Protein AF-A0ABD2Q8D1-F1 (afdb_monomer)

Mean predicted aligned error: 5.67 Å

Radius of gyration: 13.55 Å; Cα contacts (8 Å, |Δi|>4): 82; chains: 1; bounding box: 28×29×39 Å

Nearest PDB structures (foldseek):
  6v9g-assembly2_B  TM=9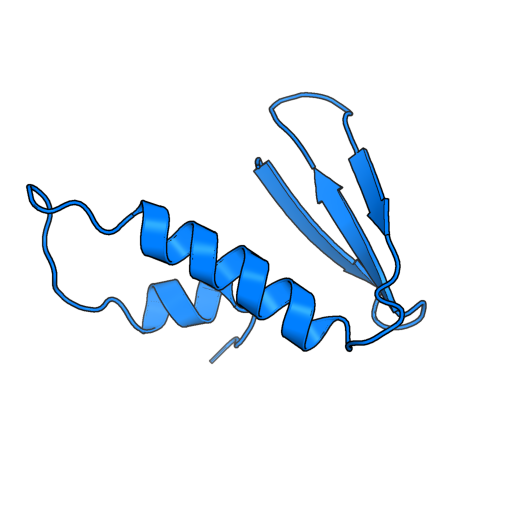.189E-01  e=1.409E-04  Homo sapiens
  8rap-assembly1_M  TM=4.658E-01  e=3.292E+00  Saccharomyces cerevisiae
  6ukl-assembly3_F  TM=3.500E-01  e=8.364E+00  Escherichia coli
  3ic3-assembly3_C  TM=3.406E-01  e=9.556E+00  Rhodopseudomonas palustris

Foldseek 3Di:
DPDKDADPVVQKIWDDDPPDDDIDIDHDDPDGSLVVQLVQLVVVQVVVDDPVDDNDDPVVSSCVSSVNDD

pLDDT: mean 85.53, std 10.68, range [41.31, 94.5]

InterPro domains:
  IPR037843 Kindlin/fermitin [PTHR16160] (1-68)

Sequence (70 aa):
MASWTVNWDSGRVMLVFGEGDRKVELKPLSANCKTLMEFIGGYAFLCQRDPSKNQQLDERFFHKLTGVND

Secondary structure (DSSP, 8-state):
--EEEEETTTTEEEEE-SSS--EEEE--SSS-HHHHHHHHHHHHHHTT--TTS-----HHHHHHHHT---

Solvent-accessible surface area (backbone atoms only — not comparable to full-atom values): 4321 Å² total; per-residue (Å²): 122,64,51,73,51,74,44,78,92,78,49,34,38,39,39,33,44,62,101,53,92,50,65,49,77,47,61,69,86,92,54,55,64,64,60,55,42,32,53,55,23,47,51,58,49,54,71,69,62,39,96,95,44,80,81,73,85,57,61,69,62,45,30,64,48,38,70,50,84,126

Structure (mmCIF, N/CA/C/O backbone):
data_AF-A0ABD2Q8D1-F1
#
_entry.id   AF-A0ABD2Q8D1-F1
#
loop_
_atom_site.group_PDB
_atom_site.id
_atom_site.type_symbol
_atom_site.label_atom_id
_atom_site.label_alt_id
_atom_site.label_comp_id
_atom_site.label_asym_id
_atom_site.label_entity_id
_atom_site.label_seq_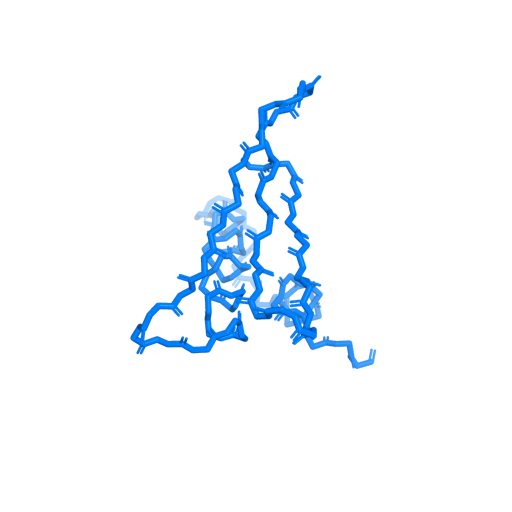id
_atom_site.pdbx_PDB_ins_code
_atom_site.Cartn_x
_atom_site.Cartn_y
_atom_site.Cartn_z
_atom_site.occupancy
_atom_site.B_iso_or_equiv
_atom_site.auth_seq_id
_atom_site.auth_comp_id
_atom_site.auth_asym_id
_atom_site.auth_atom_id
_atom_site.pdbx_PDB_model_num
ATOM 1 N N . MET A 1 1 ? 3.434 10.432 8.313 1.00 72.75 1 MET A N 1
ATOM 2 C CA . MET A 1 1 ? 3.494 10.288 6.842 1.00 72.75 1 MET A CA 1
ATOM 3 C C . MET A 1 1 ? 2.328 11.073 6.269 1.00 72.75 1 MET A C 1
ATOM 5 O O . MET A 1 1 ? 1.257 10.966 6.848 1.00 72.75 1 MET A O 1
ATOM 9 N N . ALA A 1 2 ? 2.544 11.922 5.260 1.00 80.75 2 ALA A N 1
ATOM 10 C CA . ALA A 1 2 ? 1.518 12.849 4.768 1.00 80.75 2 ALA A CA 1
ATOM 11 C C . ALA A 1 2 ? 0.697 12.244 3.621 1.00 80.75 2 ALA A C 1
ATOM 13 O O . ALA A 1 2 ? -0.528 12.268 3.659 1.00 80.75 2 ALA A O 1
ATOM 14 N N . SER A 1 3 ? 1.367 11.660 2.628 1.00 86.44 3 SER A N 1
ATOM 15 C CA . SER A 1 3 ? 0.726 10.976 1.504 1.00 86.44 3 SER A CA 1
ATOM 16 C C . SER A 1 3 ? 1.696 10.005 0.835 1.00 86.44 3 SER A C 1
ATOM 18 O O . SER A 1 3 ? 2.898 9.995 1.125 1.00 86.44 3 SER A O 1
ATOM 20 N N . TR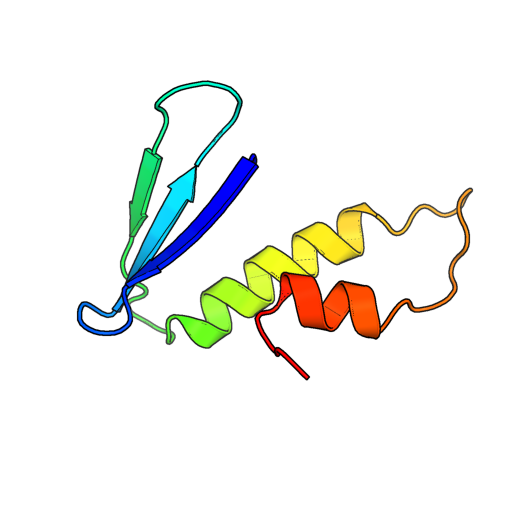P A 1 4 ? 1.165 9.167 -0.049 1.00 88.88 4 TRP A N 1
ATOM 21 C CA . TRP A 1 4 ? 1.944 8.243 -0.858 1.00 88.88 4 TRP A CA 1
ATOM 22 C C . TRP A 1 4 ? 1.307 8.079 -2.239 1.00 88.88 4 TRP A C 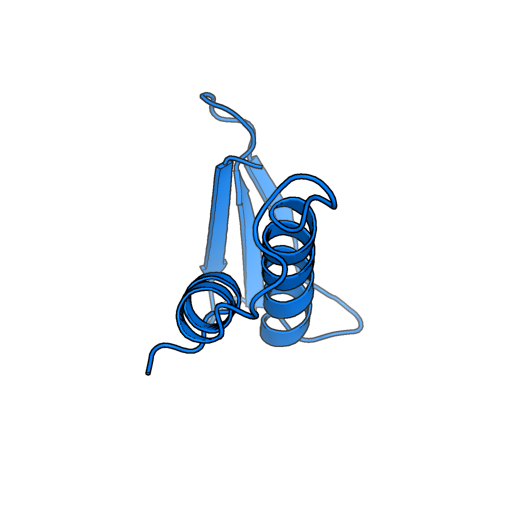1
ATOM 24 O O . TRP A 1 4 ? 0.093 8.210 -2.401 1.00 88.88 4 TRP A O 1
ATOM 34 N N . THR A 1 5 ? 2.126 7.820 -3.254 1.00 89.31 5 THR A N 1
ATOM 35 C CA . THR A 1 5 ? 1.677 7.661 -4.645 1.00 89.31 5 THR A CA 1
ATOM 36 C C . THR A 1 5 ? 2.452 6.535 -5.313 1.00 89.31 5 THR A C 1
ATOM 38 O O . THR A 1 5 ? 3.644 6.365 -5.061 1.00 89.31 5 THR A O 1
ATOM 41 N N . VAL A 1 6 ? 1.781 5.770 -6.175 1.00 90.44 6 VAL A N 1
ATOM 42 C CA . VAL A 1 6 ? 2.393 4.679 -6.943 1.00 90.44 6 VAL A CA 1
ATOM 43 C C . VAL A 1 6 ? 2.459 5.069 -8.405 1.00 90.44 6 VAL A C 1
ATOM 45 O O . VAL A 1 6 ? 1.454 5.464 -8.991 1.00 90.44 6 VAL A O 1
ATOM 48 N N . ASN A 1 7 ? 3.632 4.902 -8.998 1.00 91.19 7 ASN A N 1
ATOM 49 C CA . ASN A 1 7 ? 3.794 4.888 -10.439 1.00 91.19 7 ASN A CA 1
ATOM 50 C C . ASN A 1 7 ? 3.785 3.422 -10.900 1.00 91.19 7 ASN A C 1
ATOM 52 O O . ASN A 1 7 ? 4.766 2.697 -10.712 1.00 91.19 7 ASN A O 1
ATOM 56 N N . TRP A 1 8 ? 2.654 2.986 -11.463 1.00 87.50 8 TRP A N 1
ATOM 57 C CA . TRP A 1 8 ? 2.439 1.598 -11.886 1.00 87.50 8 TRP A CA 1
ATOM 58 C C . TRP A 1 8 ? 3.331 1.187 -13.060 1.00 87.50 8 TRP A C 1
ATOM 60 O O . TRP A 1 8 ? 3.780 0.045 -13.093 1.00 87.50 8 TRP A O 1
ATOM 70 N N . ASP A 1 9 ? 3.664 2.122 -13.952 1.00 90.69 9 ASP A N 1
ATOM 71 C CA . ASP A 1 9 ? 4.504 1.859 -15.126 1.00 90.69 9 ASP A CA 1
ATOM 72 C C . ASP A 1 9 ? 5.956 1.543 -14.735 1.00 90.69 9 ASP A C 1
ATOM 74 O O . ASP A 1 9 ? 6.595 0.650 -15.287 1.00 90.69 9 ASP A O 1
ATOM 78 N N . SER A 1 10 ? 6.488 2.258 -13.741 1.00 91.06 10 SER A N 1
ATOM 79 C CA . SER A 1 10 ? 7.864 2.078 -13.249 1.00 91.06 10 SER A CA 1
ATOM 80 C C . SER A 1 10 ? 7.979 1.123 -12.054 1.00 91.06 10 SER A C 1
ATOM 82 O O . SER A 1 10 ? 9.089 0.702 -11.697 1.00 91.06 10 SER A O 1
ATOM 84 N N . GLY A 1 11 ? 6.851 0.778 -11.426 1.00 92.50 11 GLY A N 1
ATOM 85 C CA . GLY A 1 11 ? 6.797 0.001 -10.189 1.00 92.50 11 GLY A CA 1
ATOM 86 C C . GLY A 1 11 ? 7.454 0.722 -9.009 1.00 92.50 11 GLY A C 1
ATOM 87 O O . GLY A 1 11 ? 8.107 0.086 -8.180 1.00 92.50 11 GLY A O 1
ATOM 88 N N . ARG A 1 12 ? 7.350 2.052 -8.958 1.00 94.12 12 ARG A N 1
ATOM 89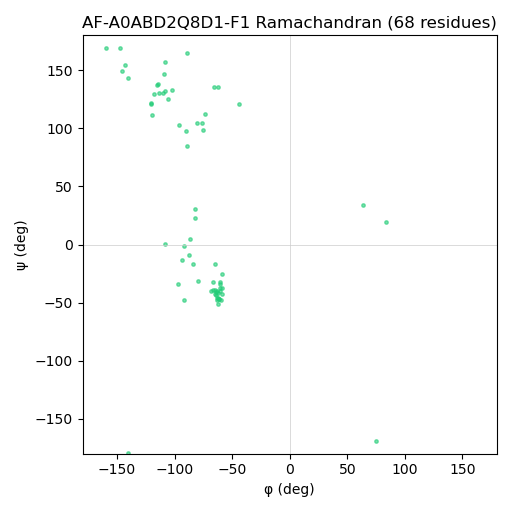 C CA . ARG A 1 12 ? 7.947 2.889 -7.908 1.00 94.12 12 ARG A CA 1
ATOM 90 C C . ARG A 1 12 ? 6.872 3.468 -7.005 1.00 94.12 12 ARG A C 1
ATOM 92 O O . ARG A 1 12 ? 5.765 3.773 -7.446 1.00 94.12 12 ARG A O 1
ATOM 99 N N . VAL A 1 13 ? 7.218 3.631 -5.736 1.00 92.94 13 VAL A N 1
ATOM 100 C CA . VAL A 1 13 ? 6.375 4.263 -4.722 1.00 92.94 13 VAL A CA 1
ATOM 101 C C . VAL A 1 13 ? 7.084 5.505 -4.213 1.00 92.94 13 VAL A C 1
ATOM 103 O O . VAL A 1 13 ? 8.252 5.447 -3.828 1.00 92.94 13 VAL A O 1
ATOM 106 N N . MET A 1 14 ? 6.365 6.622 -4.209 1.00 93.25 14 MET A N 1
ATOM 107 C CA . MET A 1 14 ? 6.815 7.891 -3.656 1.00 93.25 14 MET A CA 1
ATOM 108 C C . MET A 1 14 ? 6.095 8.145 -2.333 1.00 93.25 14 MET A C 1
ATOM 110 O O . MET A 1 14 ? 4.866 8.146 -2.278 1.00 93.25 14 MET A O 1
ATOM 114 N N . LEU A 1 15 ? 6.864 8.376 -1.273 1.00 92.06 15 LEU A N 1
ATOM 115 C CA . LEU A 1 15 ? 6.384 8.691 0.070 1.00 92.06 15 LEU A CA 1
ATOM 116 C C . LEU A 1 15 ? 6.668 10.158 0.384 1.00 92.06 15 LEU A C 1
ATOM 118 O O . LEU A 1 15 ? 7.796 10.613 0.194 1.00 92.06 15 LEU A O 1
ATOM 122 N N . VAL A 1 16 ? 5.671 10.878 0.900 1.00 91.25 16 VAL A N 1
ATOM 123 C CA 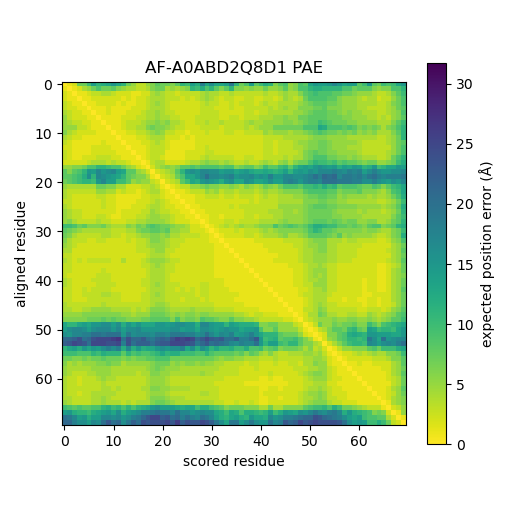. VAL A 1 16 ? 5.784 12.294 1.282 1.00 91.25 16 VAL A CA 1
ATOM 124 C C . VAL A 1 16 ? 5.655 12.440 2.798 1.00 91.25 16 VAL A C 1
ATOM 126 O O . VAL A 1 16 ? 4.721 11.916 3.419 1.00 91.25 16 VAL A O 1
ATOM 129 N N . PHE A 1 17 ? 6.590 13.164 3.420 1.00 89.31 17 PHE A N 1
ATOM 130 C CA . PHE A 1 17 ? 6.676 13.299 4.877 1.00 89.31 17 PHE A CA 1
ATOM 131 C C . PHE A 1 17 ? 6.538 14.750 5.369 1.00 89.31 17 PHE A C 1
ATOM 133 O O . PHE A 1 17 ? 7.476 15.543 5.275 1.00 89.31 17 PHE A O 1
ATOM 140 N N . GLY A 1 18 ? 5.421 15.039 6.049 1.00 83.75 18 GLY A N 1
ATOM 141 C CA . GLY A 1 18 ? 5.140 16.345 6.667 1.00 83.75 18 GLY A CA 1
ATOM 142 C C . GLY A 1 18 ? 4.754 17.424 5.650 1.00 83.75 18 GLY A C 1
ATOM 143 O O . GLY A 1 18 ? 4.519 17.114 4.488 1.00 83.75 18 GLY A O 1
ATOM 144 N N . GLU A 1 19 ? 4.705 18.685 6.086 1.00 70.12 19 GLU A N 1
ATOM 145 C CA . GLU A 1 19 ? 4.333 19.853 5.260 1.00 70.12 19 GLU A CA 1
ATOM 146 C C . GLU A 1 19 ? 5.493 20.402 4.398 1.00 70.12 19 GLU A C 1
ATOM 148 O O . GLU A 1 19 ? 5.570 21.593 4.118 1.00 70.12 19 GLU A O 1
ATOM 153 N N . GLY A 1 20 ? 6.431 19.551 3.972 1.00 65.12 20 GLY A N 1
ATOM 154 C CA . GLY A 1 20 ? 7.599 19.969 3.187 1.00 65.12 20 GLY A CA 1
ATOM 155 C C . GLY A 1 20 ? 7.963 18.988 2.078 1.00 65.12 20 GLY A C 1
ATOM 156 O O . GLY A 1 20 ? 7.344 17.938 1.922 1.00 65.12 20 GLY A O 1
ATOM 157 N N . ASP A 1 21 ? 9.025 19.299 1.333 1.00 73.38 21 ASP A N 1
ATOM 158 C CA . ASP A 1 21 ? 9.433 18.558 0.129 1.00 73.38 21 ASP A CA 1
ATOM 159 C C . ASP A 1 21 ? 10.252 17.279 0.424 1.00 73.38 21 ASP A C 1
ATOM 161 O O . ASP A 1 21 ? 11.004 16.779 -0.414 1.00 73.38 21 ASP A O 1
ATOM 165 N N . ARG A 1 22 ? 10.119 16.720 1.638 1.00 90.00 22 ARG A N 1
ATOM 166 C CA . ARG A 1 22 ? 10.798 15.475 2.023 1.00 90.00 22 ARG A CA 1
ATOM 167 C C . ARG A 1 22 ? 10.097 14.292 1.376 1.00 90.00 22 ARG A C 1
ATOM 169 O O . ARG A 1 22 ? 9.081 13.800 1.876 1.00 90.00 22 ARG A O 1
ATOM 176 N N . LYS A 1 23 ? 10.677 13.849 0.266 1.00 91.62 23 LYS A N 1
ATOM 177 C CA . LYS A 1 23 ? 10.191 12.741 -0.549 1.00 91.62 23 LYS A CA 1
ATOM 178 C C . LYS A 1 23 ? 11.187 11.592 -0.515 1.00 91.62 23 LYS A C 1
ATOM 180 O O . LYS A 1 23 ? 12.393 11.807 -0.604 1.00 91.62 23 LYS A O 1
ATOM 185 N N . VAL A 1 24 ? 10.671 10.375 -0.398 1.00 93.25 24 VAL A N 1
ATOM 186 C CA . VAL A 1 24 ? 11.448 9.146 -0.576 1.00 93.25 24 VAL A CA 1
ATOM 187 C C . VAL A 1 24 ? 10.814 8.367 -1.711 1.00 93.25 24 VAL A C 1
ATOM 189 O O . VAL A 1 24 ? 9.634 8.034 -1.642 1.00 93.25 24 VAL 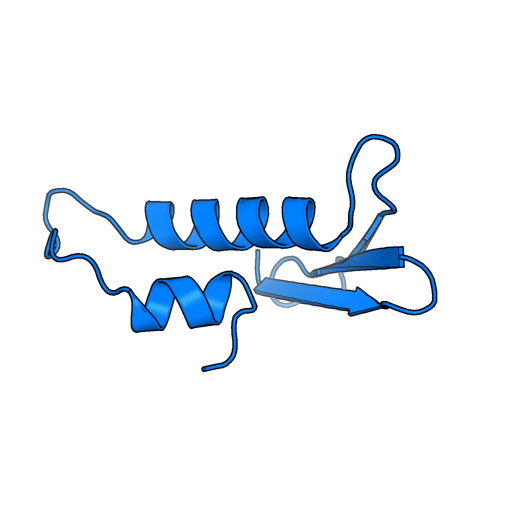A O 1
ATOM 192 N N . GLU A 1 25 ? 11.594 8.079 -2.747 1.00 93.81 25 GLU A N 1
ATOM 193 C CA . GLU A 1 25 ? 11.187 7.175 -3.816 1.00 93.81 25 GLU A CA 1
ATOM 194 C C . GLU A 1 25 ? 11.866 5.821 -3.622 1.00 93.81 25 GLU A C 1
ATOM 196 O O . GLU A 1 25 ? 13.073 5.746 -3.383 1.00 93.81 25 GLU A O 1
ATOM 201 N N . LEU A 1 26 ? 11.092 4.745 -3.728 1.00 93.88 26 LEU A N 1
ATOM 202 C CA . LEU A 1 26 ? 11.608 3.391 -3.604 1.00 93.88 26 LEU A CA 1
ATOM 203 C C . LEU A 1 26 ? 10.902 2.429 -4.560 1.00 93.88 26 LEU A C 1
ATOM 205 O O . LEU A 1 26 ? 9.755 2.635 -4.958 1.00 93.88 26 LEU A O 1
ATOM 209 N N . LYS A 1 27 ? 11.601 1.351 -4.917 1.00 94.50 27 LYS A N 1
ATOM 210 C CA . LYS A 1 27 ? 11.061 0.230 -5.688 1.00 94.50 27 LYS A CA 1
ATOM 211 C C . LYS A 1 27 ? 11.195 -1.042 -4.850 1.00 94.50 27 LYS A C 1
ATOM 213 O O . LYS A 1 27 ? 12.322 -1.378 -4.480 1.00 94.50 27 LYS A O 1
ATOM 218 N N . PRO A 1 28 ? 10.098 -1.745 -4.529 1.00 91.38 28 PRO A N 1
ATOM 219 C CA . PRO A 1 28 ? 10.194 -3.001 -3.801 1.00 91.38 28 PRO A CA 1
ATOM 220 C C . PRO A 1 28 ? 10.903 -4.056 -4.667 1.00 91.38 28 PRO A C 1
ATOM 222 O O . PRO A 1 28 ? 10.640 -4.172 -5.863 1.00 91.38 28 PRO A O 1
ATOM 225 N N . LEU A 1 29 ? 11.839 -4.794 -4.060 1.00 92.50 29 LEU A N 1
ATOM 226 C CA . LEU A 1 29 ? 12.634 -5.828 -4.742 1.00 92.50 29 LEU A CA 1
ATOM 227 C C . LEU A 1 29 ? 12.060 -7.236 -4.542 1.00 92.50 29 LEU A C 1
ATOM 229 O O . LEU A 1 29 ? 12.143 -8.068 -5.437 1.00 92.50 29 LEU A O 1
ATOM 233 N N . SER A 1 30 ? 11.483 -7.496 -3.368 1.00 91.19 30 SER A N 1
ATOM 234 C CA . SER A 1 30 ? 10.966 -8.805 -2.943 1.00 91.19 30 SER A CA 1
ATOM 235 C C . SER A 1 30 ? 9.436 -8.883 -2.898 1.00 91.19 30 SER A C 1
ATOM 237 O O . SER A 1 30 ? 8.883 -9.916 -2.532 1.00 91.19 30 SER A O 1
ATOM 239 N N . ALA A 1 31 ? 8.744 -7.800 -3.251 1.00 90.88 31 ALA A N 1
ATOM 240 C CA . ALA A 1 31 ? 7.289 -7.702 -3.250 1.00 90.88 31 ALA A CA 1
ATOM 241 C C . ALA A 1 31 ? 6.818 -6.774 -4.377 1.00 90.88 31 ALA A C 1
ATOM 243 O O . ALA A 1 31 ? 7.616 -6.064 -4.989 1.00 90.88 31 ALA A O 1
ATOM 244 N N . ASN A 1 32 ? 5.513 -6.758 -4.642 1.00 89.50 32 ASN A N 1
ATOM 245 C CA . ASN A 1 32 ? 4.921 -5.819 -5.591 1.00 89.50 32 ASN A CA 1
ATOM 246 C C . ASN A 1 32 ? 4.502 -4.507 -4.892 1.00 89.50 32 ASN A C 1
ATOM 248 O O . ASN A 1 32 ? 4.393 -4.432 -3.664 1.00 89.50 32 ASN A O 1
ATOM 252 N N . CYS A 1 33 ? 4.250 -3.458 -5.682 1.00 90.44 33 CYS A N 1
ATOM 253 C CA . CYS A 1 33 ? 3.812 -2.162 -5.156 1.00 90.44 33 CYS A CA 1
ATOM 254 C C . CYS A 1 33 ? 2.479 -2.252 -4.407 1.00 90.44 33 CYS A C 1
ATOM 256 O O . CYS A 1 33 ? 2.301 -1.537 -3.429 1.00 90.44 33 CYS A O 1
ATOM 258 N N . LYS A 1 34 ? 1.571 -3.148 -4.816 1.00 90.88 34 LYS A N 1
ATOM 259 C CA . LYS A 1 34 ? 0.278 -3.346 -4.150 1.00 90.88 34 LYS A CA 1
ATOM 260 C C . LYS A 1 34 ? 0.460 -3.816 -2.703 1.00 90.88 34 LYS A C 1
ATOM 262 O O . LYS A 1 34 ? -0.131 -3.230 -1.807 1.00 90.88 34 LYS A O 1
ATOM 267 N N . THR A 1 35 ? 1.332 -4.791 -2.459 1.00 92.19 35 THR A N 1
ATOM 268 C CA . THR A 1 35 ? 1.654 -5.280 -1.114 1.00 92.19 35 THR A CA 1
ATOM 269 C C . THR A 1 35 ? 2.250 -4.167 -0.262 1.00 92.19 35 THR A C 1
ATOM 271 O O . THR A 1 35 ? 1.798 -3.946 0.854 1.00 92.19 35 THR A O 1
ATOM 274 N N . LEU A 1 36 ? 3.222 -3.410 -0.782 1.00 91.44 36 LEU A N 1
ATOM 275 C CA . LEU A 1 36 ? 3.806 -2.291 -0.035 1.00 91.44 36 LEU A CA 1
ATOM 276 C C . LEU A 1 36 ? 2.747 -1.245 0.359 1.00 91.44 36 LEU A C 1
ATOM 278 O O . LEU A 1 36 ? 2.741 -0.760 1.488 1.00 91.44 36 LEU A O 1
ATOM 282 N N . MET A 1 37 ? 1.838 -0.927 -0.559 1.00 89.94 37 MET A N 1
ATOM 283 C CA . MET A 1 37 ? 0.743 0.019 -0.340 1.00 89.94 37 MET A CA 1
ATOM 284 C C . MET A 1 37 ? -0.251 -0.460 0.709 1.00 89.94 37 MET A C 1
ATOM 286 O O . MET A 1 37 ? -0.653 0.316 1.572 1.00 89.94 37 MET A O 1
ATOM 290 N N . GLU A 1 38 ? -0.610 -1.739 0.660 1.00 92.94 38 GLU A N 1
ATOM 291 C CA . GLU A 1 38 ? -1.498 -2.363 1.634 1.00 92.94 38 GLU A CA 1
ATOM 292 C C . GLU A 1 38 ? -0.887 -2.335 3.038 1.00 92.94 38 GLU A C 1
ATOM 294 O O . GLU A 1 38 ? -1.567 -1.973 3.993 1.00 92.94 38 GLU A O 1
ATOM 299 N N . PHE A 1 39 ? 0.416 -2.607 3.167 1.00 93.25 39 PHE A N 1
ATOM 300 C CA . PHE A 1 39 ? 1.126 -2.491 4.444 1.00 93.25 39 PHE A CA 1
ATOM 301 C C . PHE A 1 39 ? 1.106 -1.060 4.983 1.00 93.25 39 PHE A C 1
ATOM 303 O O . PHE A 1 39 ? 0.802 -0.836 6.153 1.00 93.25 39 PHE A O 1
ATOM 310 N N . ILE A 1 40 ? 1.408 -0.081 4.132 1.00 92.56 40 ILE A N 1
ATOM 311 C CA . ILE A 1 40 ? 1.427 1.331 4.513 1.00 92.56 40 ILE A CA 1
ATOM 312 C C . ILE A 1 40 ? 0.030 1.806 4.952 1.00 92.56 40 ILE A C 1
ATOM 314 O O . ILE A 1 40 ? -0.117 2.375 6.037 1.00 92.56 40 ILE A O 1
ATOM 318 N N . GLY A 1 41 ? -0.996 1.550 4.136 1.00 92.00 41 GLY A N 1
ATOM 319 C CA . GLY A 1 41 ? -2.382 1.915 4.430 1.00 92.00 41 GLY A CA 1
ATOM 320 C C . GLY A 1 41 ? -2.943 1.165 5.640 1.00 92.00 41 GLY A C 1
ATOM 321 O O . GLY A 1 41 ? -3.605 1.763 6.486 1.00 92.00 41 GLY A O 1
ATOM 322 N N . GLY A 1 42 ? -2.608 -0.118 5.773 1.00 93.50 42 GLY A N 1
ATOM 323 C CA . GLY A 1 42 ? -2.989 -0.963 6.900 1.00 93.50 42 GLY A CA 1
ATOM 324 C C . GLY A 1 42 ? -2.402 -0.471 8.219 1.00 93.50 42 GLY A C 1
ATOM 325 O O . GLY A 1 42 ? -3.138 -0.316 9.190 1.00 93.50 42 GLY A O 1
ATOM 326 N N . TYR A 1 43 ? -1.112 -0.126 8.267 1.00 93.19 43 TYR A N 1
ATOM 327 C CA . TYR A 1 43 ? -0.528 0.473 9.471 1.00 93.19 43 TYR A CA 1
ATOM 328 C C . TYR A 1 43 ? -1.148 1.835 9.800 1.00 93.19 43 TYR A C 1
ATOM 330 O O . TYR A 1 43 ? -1.445 2.094 10.965 1.00 93.19 43 TYR A O 1
ATOM 338 N N . ALA A 1 44 ? -1.410 2.682 8.798 1.00 90.06 44 ALA A N 1
ATOM 339 C CA . ALA A 1 44 ? -2.101 3.953 9.015 1.00 90.06 44 ALA A CA 1
ATOM 340 C C . ALA A 1 44 ? -3.513 3.756 9.600 1.00 90.06 44 ALA A C 1
ATOM 342 O O . ALA A 1 44 ? -3.901 4.488 10.512 1.00 90.06 44 ALA A O 1
ATOM 343 N N . PHE A 1 45 ? -4.250 2.747 9.123 1.00 90.94 45 PHE A N 1
ATOM 344 C CA . PHE A 1 45 ? -5.550 2.345 9.662 1.00 90.94 45 PHE A CA 1
ATOM 345 C C . PHE A 1 45 ? -5.443 1.861 11.113 1.00 90.94 45 PHE A C 1
ATOM 347 O O . PHE A 1 45 ? -6.186 2.320 11.979 1.00 90.94 45 PHE A O 1
ATOM 354 N N . LEU A 1 46 ? -4.482 0.979 11.405 1.00 90.00 46 LEU A N 1
ATOM 355 C CA . LEU A 1 46 ? -4.253 0.469 12.758 1.00 90.00 46 LEU A CA 1
ATOM 356 C C . LEU A 1 46 ? -3.893 1.589 13.743 1.00 90.00 46 LEU A C 1
ATOM 358 O O . 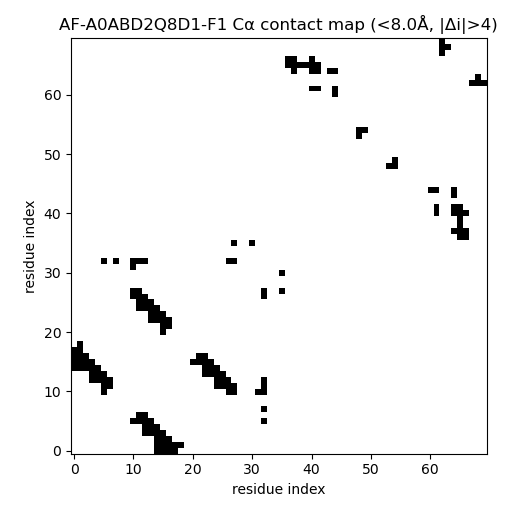LEU A 1 46 ? -4.340 1.540 14.884 1.00 90.00 46 LEU A O 1
ATOM 362 N N . CYS A 1 47 ? -3.178 2.632 13.311 1.00 87.12 47 CYS A N 1
ATOM 363 C CA . CYS A 1 47 ? -2.902 3.808 14.144 1.00 87.12 47 CYS A CA 1
ATOM 364 C C . CYS A 1 47 ? -4.155 4.626 14.516 1.00 87.12 47 CYS A C 1
ATOM 366 O O . CYS A 1 47 ? -4.081 5.433 15.438 1.00 87.12 47 CYS A O 1
ATOM 368 N N . GLN A 1 48 ? -5.289 4.451 13.826 1.00 82.00 48 GLN A N 1
ATOM 369 C CA . GLN A 1 48 ? -6.563 5.081 14.206 1.00 82.00 48 GLN A CA 1
ATOM 370 C C . GLN A 1 48 ? -7.331 4.281 15.264 1.00 82.00 48 GLN A C 1
ATOM 372 O O . GLN A 1 48 ? -8.240 4.818 15.901 1.00 82.00 48 GLN A O 1
ATOM 377 N N . ARG A 1 49 ? -6.981 3.004 15.461 1.00 80.62 49 ARG A N 1
ATOM 378 C CA . ARG A 1 49 ? -7.612 2.146 16.462 1.00 80.62 49 ARG A CA 1
ATOM 379 C C . ARG A 1 49 ? -7.011 2.448 17.825 1.00 80.62 49 ARG A C 1
ATOM 381 O O . ARG A 1 49 ? -5.904 2.028 18.138 1.00 80.62 49 ARG A O 1
ATOM 388 N N . ASP A 1 50 ? -7.771 3.151 18.646 1.00 73.12 50 ASP A N 1
ATOM 389 C CA . ASP A 1 50 ? -7.386 3.496 20.009 1.00 73.12 50 ASP A CA 1
ATOM 390 C C . ASP A 1 50 ? -8.346 2.817 21.004 1.00 73.12 50 ASP A C 1
ATOM 392 O O . ASP A 1 50 ? -9.547 2.813 20.743 1.00 73.12 50 ASP A O 1
ATOM 396 N N . PRO A 1 51 ? -7.882 2.226 22.124 1.00 69.31 51 PRO A N 1
ATOM 397 C CA . PRO A 1 51 ? -8.760 1.566 23.101 1.00 69.31 51 PRO A CA 1
ATOM 398 C C . PRO A 1 51 ? -9.831 2.481 23.717 1.00 69.31 51 PRO A C 1
ATOM 400 O O . PRO A 1 51 ? -10.873 1.996 24.150 1.00 69.31 51 PRO A O 1
ATOM 403 N N . SER A 1 52 ? -9.583 3.792 23.756 1.00 73.19 52 SER A N 1
ATOM 404 C CA . SER A 1 52 ? -10.530 4.824 24.196 1.00 73.19 52 SER A CA 1
ATOM 405 C C . SER A 1 52 ? -11.443 5.335 23.074 1.00 73.19 52 SER A C 1
ATOM 407 O O . SER A 1 52 ? -12.406 6.053 23.345 1.00 73.19 52 SER A O 1
ATOM 409 N N . LYS A 1 53 ? -11.179 4.956 21.815 1.00 61.81 53 LYS A N 1
ATOM 410 C CA . LYS A 1 53 ? -12.013 5.269 20.648 1.00 61.81 53 LYS A CA 1
ATOM 411 C C . LYS A 1 53 ? -12.738 4.019 20.142 1.00 61.81 53 LYS A C 1
ATOM 413 O O . LYS A 1 53 ? -12.340 2.885 20.390 1.00 61.81 53 LYS A O 1
ATOM 418 N N . ASN A 1 54 ? -13.847 4.249 19.439 1.00 61.62 54 ASN A N 1
ATOM 419 C CA . ASN A 1 54 ? -14.706 3.219 18.859 1.00 61.62 54 ASN A CA 1
ATOM 420 C C . ASN A 1 54 ? -13.881 2.113 18.158 1.00 61.62 54 ASN A C 1
ATOM 422 O O . ASN A 1 54 ? -13.123 2.395 17.235 1.00 61.62 54 ASN A O 1
ATOM 426 N N . GLN A 1 55 ? -14.036 0.866 18.617 1.00 75.94 55 GLN A N 1
ATOM 427 C CA . GLN A 1 55 ? -13.356 -0.326 18.088 1.00 75.94 55 GLN A CA 1
ATOM 428 C C . GLN A 1 55 ? -14.103 -0.971 16.912 1.00 75.94 55 GLN A C 1
ATOM 430 O O . GLN A 1 55 ? -13.707 -2.042 16.450 1.00 75.94 55 GLN A O 1
ATOM 435 N N . GLN A 1 56 ? -15.191 -0.359 16.436 1.00 83.56 56 GLN A N 1
ATOM 436 C CA . GLN A 1 56 ? -15.868 -0.826 15.233 1.00 83.56 56 GLN A CA 1
ATOM 437 C C . GLN A 1 56 ? -14.942 -0.730 14.021 1.00 83.56 56 GLN A C 1
ATOM 439 O O . GLN A 1 56 ? -14.243 0.261 13.812 1.00 83.56 56 GLN A O 1
ATOM 444 N N . LEU A 1 57 ? -14.948 -1.796 13.227 1.00 87.56 57 LEU A N 1
ATOM 445 C CA . LEU A 1 57 ? -14.178 -1.885 12.000 1.00 87.56 57 LEU A CA 1
ATOM 446 C C . LEU A 1 57 ? -14.824 -1.000 10.925 1.00 87.56 57 LEU A C 1
ATOM 448 O O . LEU A 1 57 ? -15.918 -1.298 10.454 1.00 87.56 57 LEU A O 1
ATOM 452 N N . ASP A 1 58 ? -14.140 0.072 10.528 1.00 89.44 58 ASP A N 1
ATOM 453 C CA . ASP A 1 58 ? -14.523 0.877 9.364 1.00 89.44 58 ASP A CA 1
ATOM 454 C C . ASP A 1 58 ? -13.855 0.316 8.097 1.00 89.44 58 ASP A C 1
ATOM 456 O O . ASP A 1 58 ? -12.769 0.740 7.691 1.00 89.44 58 ASP A O 1
ATOM 460 N N . GLU A 1 59 ? -14.501 -0.684 7.492 1.00 90.88 59 GLU A N 1
ATOM 461 C CA . GLU A 1 59 ? -14.015 -1.353 6.276 1.00 90.88 59 GLU A CA 1
ATOM 462 C C . GLU A 1 59 ? -13.871 -0.382 5.100 1.00 90.88 59 GLU A C 1
ATOM 464 O O . GLU A 1 59 ? -12.898 -0.445 4.349 1.00 90.88 59 GLU A O 1
ATOM 469 N N . ARG A 1 60 ? -14.793 0.578 4.966 1.00 90.50 60 ARG A N 1
ATOM 470 C CA . ARG A 1 60 ? -14.747 1.578 3.890 1.00 90.50 60 ARG A CA 1
ATOM 471 C C . ARG A 1 60 ? -13.511 2.456 4.017 1.00 90.50 60 ARG A C 1
ATOM 473 O O . ARG A 1 60 ? -12.826 2.720 3.028 1.00 90.50 60 ARG A O 1
ATOM 480 N N . PHE A 1 61 ? -13.201 2.896 5.233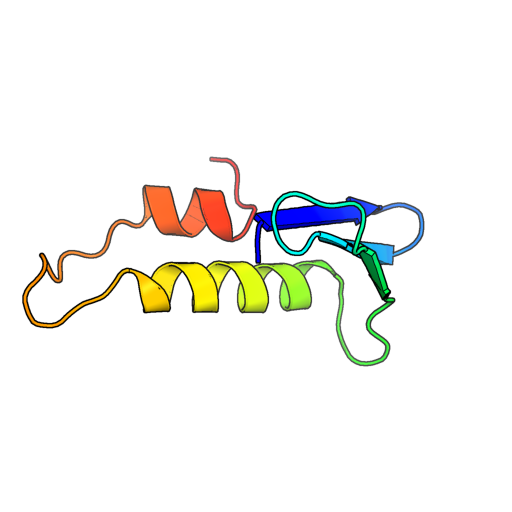 1.00 89.50 61 PHE A N 1
ATOM 481 C CA . PHE A 1 61 ? -11.996 3.672 5.491 1.00 89.50 61 PHE A CA 1
ATOM 482 C C . PHE A 1 61 ? -10.720 2.845 5.275 1.00 89.50 61 PHE A C 1
ATOM 484 O O . PHE A 1 61 ? -9.759 3.348 4.689 1.00 89.50 61 PHE A O 1
ATOM 491 N N . PHE A 1 62 ? -10.719 1.568 5.666 1.00 91.00 62 PHE A N 1
ATOM 492 C CA . PHE A 1 62 ? -9.613 0.652 5.379 1.00 91.00 62 PHE A CA 1
ATOM 493 C C . PHE A 1 62 ? -9.362 0.487 3.869 1.00 91.00 62 PHE A C 1
ATOM 495 O O . PHE A 1 62 ? -8.222 0.629 3.416 1.00 91.00 62 PHE A O 1
ATOM 502 N N . HIS A 1 63 ? -10.407 0.254 3.071 1.00 91.62 63 HIS A N 1
ATOM 503 C CA . HIS A 1 63 ? -10.296 0.116 1.613 1.00 91.62 63 HIS A CA 1
ATOM 504 C C . HIS A 1 63 ? -9.790 1.398 0.944 1.00 91.62 63 HIS A C 1
ATOM 506 O O . HIS A 1 63 ? -8.883 1.347 0.107 1.00 91.62 63 HIS A O 1
ATOM 512 N N . LYS A 1 64 ? -10.254 2.561 1.421 1.00 89.19 64 LYS A N 1
ATOM 513 C CA . LYS A 1 64 ? -9.758 3.872 0.981 1.00 89.19 64 LYS A CA 1
ATOM 514 C C . LYS A 1 64 ? -8.254 4.055 1.220 1.00 89.19 64 LYS A C 1
ATOM 516 O O . LYS A 1 64 ? -7.580 4.663 0.392 1.00 89.19 64 LYS A O 1
ATOM 521 N N . LEU A 1 65 ? -7.715 3.551 2.334 1.00 89.44 65 LEU A N 1
ATOM 522 C CA . LEU A 1 65 ? -6.281 3.642 2.643 1.00 89.44 65 LEU A CA 1
ATOM 523 C C . LEU A 1 65 ? -5.437 2.599 1.899 1.00 89.44 65 LEU A C 1
ATOM 525 O O . LEU A 1 65 ? -4.281 2.859 1.582 1.00 89.44 65 LEU A O 1
ATOM 529 N N . THR A 1 66 ? -5.981 1.421 1.612 1.00 90.56 66 THR A N 1
ATOM 530 C CA . THR A 1 66 ? -5.231 0.321 0.977 1.00 90.56 66 THR A CA 1
ATOM 531 C C . THR A 1 66 ? -5.327 0.306 -0.550 1.00 90.56 66 THR A C 1
ATOM 533 O O . THR A 1 66 ? -4.659 -0.495 -1.203 1.00 90.56 66 THR A O 1
ATOM 536 N N . GLY A 1 67 ? -6.076 1.241 -1.141 1.00 75.12 67 GLY A N 1
ATOM 537 C CA . GLY A 1 67 ? -6.143 1.430 -2.591 1.00 75.12 67 GLY A CA 1
ATOM 538 C C . GLY A 1 67 ? -7.132 0.504 -3.297 1.00 75.12 67 GLY A C 1
ATOM 539 O O . GLY A 1 67 ? -7.024 0.316 -4.508 1.00 75.12 67 GLY A O 1
ATOM 540 N N . VAL A 1 68 ? -8.092 -0.062 -2.560 1.00 65.62 68 VAL A N 1
ATOM 541 C CA . VAL A 1 68 ? -9.278 -0.686 -3.154 1.00 65.62 68 VAL A CA 1
ATOM 542 C C . VAL A 1 68 ? -10.328 0.415 -3.270 1.00 65.62 68 VAL A C 1
ATOM 544 O O . VAL A 1 68 ? -10.970 0.774 -2.287 1.00 65.62 68 VAL A O 1
ATOM 547 N N . ASN A 1 69 ? -10.440 1.016 -4.454 1.00 54.31 69 ASN A N 1
ATOM 548 C CA . ASN A 1 69 ? -11.615 1.819 -4.776 1.00 54.31 69 ASN A CA 1
ATOM 549 C C . ASN A 1 69 ? -12.742 0.829 -5.091 1.00 54.31 69 ASN A C 1
ATOM 551 O O . ASN A 1 69 ? -12.697 0.204 -6.150 1.00 54.31 69 ASN A O 1
ATOM 555 N N . ASP A 1 70 ? -13.679 0.659 -4.161 1.00 41.31 70 ASP A N 1
ATOM 556 C CA . ASP A 1 70 ? -15.042 0.210 -4.480 1.00 41.31 70 ASP A CA 1
ATOM 557 C C . ASP A 1 70 ? -15.862 1.410 -4.982 1.00 41.31 70 ASP A C 1
ATOM 559 O O . ASP A 1 70 ? -15.694 2.517 -4.407 1.00 41.31 70 ASP A O 1
#

Organism: NCBI:txid1844966